Protein 4DBB (pdb70)

Structure (mmCIF, N/CA/C/O backbone):
data_4DBB
#
_entry.id   4DBB
#
_cell.length_a   64.729
_cell.length_b   64.729
_cell.length_c   115.155
_cell.angle_alpha   90.000
_cell.angle_beta   90.000
_cell.angle_gamma   90.000
#
_symmetry.space_group_name_H-M   'P 41 21 2'
#
loop_
_entity.id
_entity.type
_entity.pdbx_description
1 polymer 'Amyloid beta A4 precursor protein-binding family A member 1'
2 non-polymer 'CHLORIDE ION'
3 non-polymer 'ACETIC ACID'
4 non-polymer 'ISOPROPYL ALCOHOL'
5 non-polymer GLYCEROL
6 water water
#
loop_
_atom_site.group_PDB
_atom_site.id
_atom_site.type_symbol
_atom_site.label_atom_id
_atom_site.label_alt_id
_atom_site.label_comp_id
_atom_site.label_asym_id
_atom_site.label_entity_id
_atom_site.label_seq_id
_atom_site.pdbx_PDB_ins_code
_atom_site.Cartn_x
_atom_site.Cartn_y
_atom_site.Cartn_z
_atom_site.occupancy
_atom_site.B_iso_or_equiv
_atom_site.auth_seq_id
_atom_site.auth_comp_id
_atom_site.auth_asym_id
_atom_site.auth_atom_id
_atom_site.pdbx_PDB_model_num
ATOM 1 N N . GLU A 1 3 ? 4.275 -17.451 5.350 1.00 130.54 455 GLU A N 1
ATOM 2 C CA . GLU A 1 3 ? 4.709 -16.108 4.984 1.00 128.97 455 GLU A CA 1
ATOM 3 C C . GLU A 1 3 ? 6.173 -15.872 5.320 1.00 124.13 455 GLU A C 1
ATOM 4 O O . GLU A 1 3 ? 6.814 -16.690 5.976 1.00 126.06 455 GLU A O 1
ATOM 15 N N . ASP A 1 4 ? 6.693 -14.734 4.879 1.00 105.43 456 ASP A N 1
ATOM 16 C CA . ASP A 1 4 ? 8.086 -14.394 5.122 1.00 94.83 456 ASP A CA 1
ATOM 17 C C . ASP A 1 4 ? 8.170 -12.963 5.666 1.00 77.92 456 ASP A C 1
ATOM 18 O O . ASP A 1 4 ? 8.809 -12.090 5.074 1.00 63.78 456 ASP A O 1
ATOM 27 N N . LEU A 1 5 ? 7.508 -12.732 6.797 1.00 58.12 457 LEU A N 1
ATOM 28 C CA . LEU A 1 5 ? 7.389 -11.397 7.358 1.00 58.21 457 LEU A CA 1
ATOM 29 C C . LEU A 1 5 ? 8.748 -10.936 7.939 1.00 48.61 457 LEU A C 1
ATOM 30 O O . LEU A 1 5 ? 9.470 -11.718 8.561 1.00 46.60 457 LEU A O 1
ATOM 46 N N . ILE A 1 6 ? 9.101 -9.677 7.713 1.00 44.20 458 ILE A N 1
ATOM 47 C CA . ILE A 1 6 ? 10.389 -9.166 8.182 1.00 45.79 458 ILE A CA 1
ATOM 48 C C . ILE A 1 6 ? 10.100 -8.214 9.360 1.00 39.76 458 ILE A C 1
ATOM 49 O O . ILE A 1 6 ? 9.310 -7.269 9.241 1.00 39.41 458 ILE A O 1
ATOM 65 N N . ASP A 1 7 ? 10.705 -8.481 10.490 1.00 32.78 459 ASP A N 1
ATOM 66 C CA . ASP A 1 7 ? 10.459 -7.660 11.676 1.00 29.90 459 ASP A CA 1
ATOM 67 C C . ASP A 1 7 ? 11.475 -6.539 11.882 1.00 34.93 459 ASP A C 1
ATOM 68 O O . ASP A 1 7 ? 11.175 -5.551 12.554 1.00 33.18 459 ASP A O 1
ATOM 77 N N . GLY A 1 8 ? 12.673 -6.695 11.332 1.00 25.63 460 GLY A N 1
ATOM 78 C CA . GLY A 1 8 ? 13.699 -5.667 11.495 1.00 29.32 460 GLY A CA 1
ATOM 79 C C . GLY A 1 8 ? 14.645 -5.673 10.304 1.00 25.62 460 GLY A C 1
ATOM 80 O O . GLY A 1 8 ? 14.810 -6.700 9.645 1.00 27.43 460 GLY A O 1
ATOM 84 N N . ILE A 1 9 ? 15.291 -4.528 10.067 1.00 26.19 461 ILE A N 1
ATOM 85 C CA . ILE A 1 9 ? 16.238 -4.451 8.984 1.00 27.09 461 ILE A CA 1
ATOM 86 C C . ILE A 1 9 ? 17.345 -3.516 9.335 1.00 25.58 461 ILE A C 1
ATOM 87 O O . ILE A 1 9 ? 17.129 -2.436 9.936 1.00 31.34 461 ILE A O 1
ATOM 103 N N . ILE A 1 10 ? 18.546 -3.891 8.922 1.00 27.21 462 ILE A N 1
ATOM 104 C CA . ILE A 1 10 ? 19.712 -3.073 9.218 1.00 24.18 462 ILE A CA 1
ATOM 105 C C . ILE A 1 10 ? 20.387 -2.678 7.923 1.00 30.91 462 ILE A C 1
ATOM 106 O O . ILE A 1 10 ? 20.567 -3.508 7.046 1.00 34.63 462 ILE A O 1
ATOM 122 N N . PHE A 1 11 ? 20.757 -1.410 7.831 1.00 27.59 463 PHE A N 1
ATOM 123 C CA . PHE A 1 11 ? 21.413 -0.822 6.656 1.00 26.64 463 PHE A CA 1
ATOM 124 C C . PHE A 1 11 ? 22.738 -0.191 7.069 1.00 35.68 463 PHE A C 1
ATOM 125 O O . PHE A 1 11 ? 22.781 0.493 8.082 1.00 35.44 463 PHE A O 1
ATOM 142 N N . ALA A 1 12 ? 23.803 -0.356 6.283 1.00 34.19 464 ALA A N 1
ATOM 143 C CA . ALA A 1 12 ? 25.007 0.446 6.506 1.00 33.74 464 ALA A CA 1
ATOM 144 C C . ALA A 1 12 ? 24.811 1.860 6.036 1.00 35.87 464 ALA A C 1
ATOM 145 O O . ALA A 1 12 ? 24.139 2.127 4.995 1.00 30.26 464 ALA A O 1
ATOM 152 N N . ALA A 1 13 ? 25.384 2.816 6.785 1.00 23.07 465 ALA A N 1
ATOM 153 C CA . ALA A 1 13 ? 25.320 4.197 6.320 1.00 22.30 465 ALA A CA 1
ATOM 154 C C . ALA A 1 13 ? 26.458 4.983 6.961 1.00 27.97 465 ALA A C 1
ATOM 155 O O . ALA A 1 13 ? 27.084 4.491 7.915 1.00 32.83 465 ALA A O 1
ATOM 162 N N . ASN A 1 14 ? 26.680 6.204 6.472 1.00 23.66 466 ASN A N 1
ATOM 163 C CA . ASN A 1 14 ? 27.623 7.105 7.078 1.00 25.92 466 ASN A CA 1
ATOM 164 C C . ASN A 1 14 ? 26.802 8.155 7.800 1.00 27.52 466 ASN A C 1
ATOM 165 O O . ASN A 1 14 ? 25.934 8.779 7.203 1.00 31.47 466 ASN A O 1
ATOM 176 N N . TYR A 1 15 ? 27.091 8.358 9.073 1.00 23.63 467 TYR A N 1
ATOM 177 C CA . TYR A 1 15 ? 26.372 9.357 9.844 1.00 24.47 467 TYR A CA 1
ATOM 178 C C . TYR A 1 15 ? 27.170 10.679 9.704 1.00 28.95 467 TYR A C 1
ATOM 179 O O . TYR A 1 15 ? 28.364 10.708 10.015 1.00 33.68 467 TYR A O 1
ATOM 197 N N . LEU A 1 16 ? 26.512 11.742 9.227 1.00 24.96 468 LEU A N 1
ATOM 198 C CA . LEU A 1 16 ? 27.198 13.027 8.934 1.00 27.13 468 LEU A CA 1
ATOM 199 C C . LEU A 1 16 ? 27.062 13.991 10.099 1.00 30.89 468 LEU A C 1
ATOM 200 O O . LEU A 1 16 ? 27.780 14.961 10.155 1.00 35.71 468 LEU A O 1
ATOM 216 N N . GLY A 1 17 ? 26.156 13.714 11.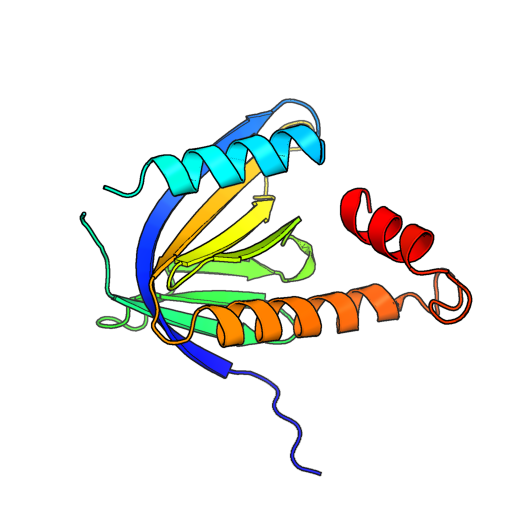030 1.00 34.17 469 GLY A N 1
ATOM 217 C CA . GLY A 1 17 ? 25.966 14.589 12.184 1.00 31.85 469 GLY A CA 1
ATOM 218 C C . GLY A 1 17 ? 24.487 15.017 12.281 1.00 30.06 469 GLY A C 1
ATOM 219 O O . GLY A 1 17 ? 23.632 14.527 11.514 1.00 26.31 469 GLY A O 1
ATOM 223 N N . SER A 1 18 ? 24.184 15.856 13.270 1.00 25.91 470 SER A N 1
ATOM 224 C CA . SER A 1 18 ? 22.793 16.170 13.628 1.00 32.58 470 SER A CA 1
ATOM 225 C C . SER A 1 18 ? 22.670 17.655 14.004 1.00 34.32 470 SER A C 1
ATOM 226 O O . SER A 1 18 ? 23.672 18.268 14.468 1.00 30.02 470 SER A O 1
ATOM 234 N N . THR A 1 19 ? 21.464 18.215 13.871 1.00 25.99 471 THR A N 1
ATOM 235 C CA . THR A 1 19 ? 21.182 19.513 14.487 1.00 29.83 471 THR A CA 1
ATOM 236 C C . THR A 1 19 ? 20.113 19.348 15.547 1.00 30.37 471 THR A C 1
ATOM 237 O O . THR A 1 19 ? 19.276 18.454 15.465 1.00 25.38 471 THR A O 1
ATOM 248 N N . GLN A 1 20 ? 20.122 20.235 16.527 1.00 21.98 472 GLN A N 1
ATOM 249 C CA . GLN A 1 20 ? 19.102 20.159 17.547 1.00 26.42 472 GLN A CA 1
ATOM 250 C C . GLN A 1 20 ? 18.449 21.515 17.750 1.00 33.66 472 GLN A C 1
ATOM 251 O O . GLN A 1 20 ? 19.139 22.549 17.825 1.00 27.38 472 GLN A O 1
ATOM 265 N N . LEU A 1 21 ? 17.125 21.474 17.886 1.00 24.04 473 LEU A N 1
ATOM 266 C CA . LEU A 1 21 ? 16.298 22.688 18.040 1.00 28.31 473 LEU A CA 1
ATOM 267 C C . LEU A 1 21 ? 15.560 22.611 19.394 1.00 30.07 473 LEU A C 1
ATOM 268 O O . LEU A 1 21 ? 14.830 21.632 19.657 1.00 29.42 473 LEU A O 1
ATOM 284 N N . LEU A 1 22 ? 15.751 23.604 20.258 1.00 29.16 474 LEU A N 1
ATOM 285 C CA . LEU A 1 22 ? 15.011 23.664 21.528 1.00 28.70 474 LEU A CA 1
ATOM 286 C C . LEU A 1 22 ? 13.838 24.587 21.298 1.00 34.04 474 LEU A C 1
ATOM 287 O O . LEU A 1 22 ? 14.009 25.610 20.651 1.00 35.71 474 LEU A O 1
ATOM 303 N N . SER A 1 23 ? 12.669 24.305 21.838 1.00 29.73 475 SER A N 1
ATOM 304 C CA . SER A 1 23 ? 11.559 25.290 21.731 1.00 29.77 475 SER A CA 1
ATOM 305 C C . SER A 1 23 ? 10.616 25.169 22.924 1.00 38.04 475 SER A C 1
ATOM 306 O O . SER A 1 23 ? 10.638 24.154 23.615 1.00 34.78 475 SER A O 1
ATOM 314 N N . ASP A 1 24 ? 9.790 26.198 23.161 1.00 37.39 476 ASP A N 1
ATOM 315 C CA . ASP A 1 24 ? 8.844 26.181 24.296 1.00 43.63 476 ASP A CA 1
ATOM 316 C C . ASP A 1 24 ? 7.464 25.697 23.842 1.00 49.46 476 ASP A C 1
ATOM 317 O O . ASP A 1 24 ? 6.545 25.663 24.623 1.00 43.74 476 ASP A O 1
ATOM 326 N N . LYS A 1 25 ? 7.316 25.351 22.568 1.00 40.87 477 LYS A N 1
ATOM 327 C CA . LYS A 1 25 ? 6.115 24.683 22.099 1.00 42.00 477 LYS A CA 1
ATOM 328 C C . LYS A 1 25 ? 6.508 23.669 21.017 1.00 37.96 477 LYS A C 1
ATOM 329 O O . LYS A 1 25 ? 7.524 23.815 20.359 1.00 33.93 477 LYS A O 1
ATOM 348 N N . THR A 1 26 ? 5.728 22.619 20.874 1.00 33.28 478 THR A N 1
ATOM 349 C CA . THR A 1 26 ? 6.075 21.576 19.914 1.00 35.98 478 THR A CA 1
ATOM 350 C C . THR A 1 26 ? 6.231 22.207 18.472 1.00 29.66 478 THR A C 1
ATOM 351 O O . THR A 1 26 ? 5.487 23.084 18.076 1.00 32.92 478 THR A O 1
ATOM 362 N N . PRO A 1 27 ? 7.292 21.852 17.757 1.00 30.84 479 PRO A N 1
ATOM 363 C CA . PRO A 1 27 ? 7.582 22.667 16.560 1.00 32.20 479 PRO A CA 1
ATOM 364 C C . PRO A 1 27 ? 6.541 22.404 15.462 1.00 28.08 479 PRO A C 1
ATOM 365 O O . PRO A 1 27 ? 6.188 21.256 15.244 1.00 31.12 479 PRO A O 1
ATOM 376 N N . SER A 1 28 ? 6.090 23.441 14.783 1.00 26.02 480 SER A N 1
ATOM 377 C CA . SER A 1 28 ? 5.155 23.260 13.685 1.00 30.31 480 SER A CA 1
ATOM 378 C C . SER A 1 28 ? 5.775 22.490 12.529 1.00 31.49 480 SER A C 1
ATOM 379 O O . SER A 1 28 ? 6.984 22.372 12.413 1.00 26.14 480 SER A O 1
ATOM 387 N N . LYS A 1 29 ? 4.948 22.081 11.606 1.00 26.78 481 LYS A N 1
ATOM 388 C CA . LYS A 1 29 ? 5.458 21.551 10.361 1.00 28.58 481 LYS A CA 1
ATOM 389 C C . LYS A 1 29 ? 6.407 22.549 9.672 1.00 28.33 481 LYS A C 1
ATOM 390 O O . LYS A 1 29 ? 7.459 22.152 9.215 1.00 25.75 481 LYS A O 1
ATOM 409 N N . ASN A 1 30 ? 6.061 23.840 9.611 1.00 25.61 482 ASN A N 1
ATOM 410 C CA . ASN A 1 30 ? 6.928 24.767 8.867 1.00 28.22 482 ASN A CA 1
ATOM 411 C C . ASN A 1 30 ? 8.302 24.852 9.532 1.00 30.02 482 ASN A C 1
ATOM 412 O O . ASN A 1 30 ? 9.312 24.900 8.857 1.00 28.72 482 ASN A O 1
ATOM 423 N N . VAL A 1 31 ? 8.329 24.834 10.854 1.00 26.76 483 VAL A N 1
ATOM 424 C CA . VAL A 1 31 ? 9.602 24.884 11.579 1.00 26.12 483 VAL A CA 1
ATOM 425 C C . VAL A 1 31 ? 10.412 23.594 11.353 1.00 26.22 483 VAL A C 1
ATOM 426 O O . VAL A 1 31 ? 11.629 23.631 11.119 1.00 24.94 483 VAL A O 1
ATOM 439 N N . ARG A 1 32 ? 9.752 22.438 11.375 1.00 23.18 484 ARG A N 1
ATOM 440 C CA . ARG A 1 32 ? 10.465 21.187 11.159 1.00 24.21 484 ARG A CA 1
ATOM 441 C C . ARG A 1 32 ? 11.091 21.144 9.751 1.00 22.73 484 ARG A C 1
ATOM 442 O O . ARG A 1 32 ? 12.210 20.650 9.602 1.00 25.39 484 ARG A O 1
ATOM 463 N N . MET A 1 33 ? 10.364 21.626 8.739 1.00 24.36 485 MET A N 1
ATOM 464 C CA . MET A 1 33 ? 10.861 21.597 7.351 1.00 23.07 485 MET A CA 1
ATOM 465 C C . MET A 1 33 ? 12.038 22.573 7.210 1.00 25.80 485 MET A C 1
ATOM 466 O O . MET A 1 33 ? 12.985 22.262 6.509 1.00 25.03 485 MET A O 1
ATOM 480 N N . MET A 1 34 ? 11.987 23.725 7.880 1.00 23.04 486 MET A N 1
ATOM 481 C CA . MET A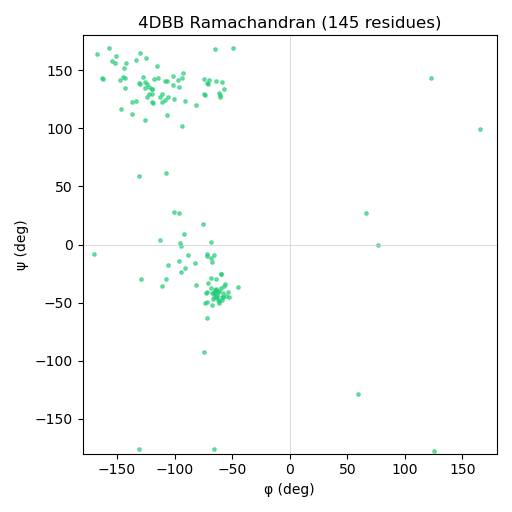 1 34 ? 13.144 24.639 7.956 1.00 25.29 486 MET A CA 1
ATOM 482 C C . MET A 1 34 ? 14.367 23.937 8.588 1.00 22.79 486 MET A C 1
ATOM 483 O O . MET A 1 34 ? 15.496 24.083 8.101 1.00 26.20 486 MET A O 1
ATOM 497 N N . GLN A 1 35 ? 14.144 23.217 9.680 1.00 22.98 487 GLN A N 1
ATOM 498 C CA . GLN A 1 35 ? 15.251 22.517 10.352 1.00 30.00 487 GLN A CA 1
ATOM 499 C C . GLN A 1 35 ? 15.844 21.463 9.411 1.00 26.51 487 GLN A C 1
ATOM 500 O O . GLN A 1 35 ? 17.067 21.360 9.272 1.00 21.09 487 GLN A O 1
ATOM 514 N N . ALA A 1 36 ? 14.991 20.727 8.725 1.00 22.25 488 ALA A N 1
ATOM 515 C CA . ALA A 1 36 ? 15.458 19.686 7.811 1.00 29.21 488 ALA A CA 1
ATOM 516 C C . ALA A 1 36 ? 16.278 20.290 6.653 1.00 27.23 488 ALA A C 1
ATOM 517 O O . ALA A 1 36 ? 17.333 19.774 6.319 1.00 22.80 488 ALA A O 1
ATOM 524 N N . GLN A 1 37 ? 15.806 21.377 6.048 1.00 23.42 489 GLN A N 1
ATOM 525 C CA . GLN A 1 37 ? 16.549 21.996 4.926 1.00 24.40 489 GLN A CA 1
ATOM 526 C C . GLN A 1 37 ? 17.869 22.558 5.406 1.00 27.81 489 GLN A C 1
ATOM 527 O O . GLN A 1 37 ? 18.875 22.447 4.730 1.00 26.05 489 GLN A O 1
ATOM 541 N N . GLU A 1 38 ? 17.862 23.195 6.562 1.00 23.17 490 GLU A N 1
ATOM 542 C CA . GLU A 1 38 ? 19.108 23.790 7.063 1.00 30.64 490 GLU A CA 1
ATOM 543 C C . GLU A 1 38 ? 20.162 22.670 7.337 1.00 24.64 490 GLU A C 1
ATOM 544 O O . GLU A 1 38 ? 21.378 22.824 7.070 1.00 26.03 490 GLU A O 1
ATOM 556 N N . ALA A 1 39 ? 19.692 21.546 7.862 1.00 24.88 491 ALA A N 1
ATOM 557 C CA . ALA A 1 39 ? 20.594 20.419 8.165 1.00 26.89 491 ALA A CA 1
ATOM 558 C C . ALA A 1 39 ? 21.232 19.936 6.866 1.00 25.16 491 ALA A C 1
ATOM 559 O O . ALA A 1 39 ? 22.466 19.788 6.793 1.00 23.93 491 ALA A O 1
ATOM 566 N N . VAL A 1 40 ? 20.413 19.734 5.827 1.00 23.35 492 VAL A N 1
ATOM 567 C CA . VAL A 1 40 ? 20.947 19.339 4.505 1.00 24.36 492 VAL A CA 1
ATOM 568 C C . VAL A 1 40 ? 21.888 20.388 3.899 1.00 24.81 492 VAL A C 1
ATOM 569 O O . VAL A 1 40 ? 22.922 20.045 3.329 1.00 27.03 492 VAL A O 1
ATOM 582 N N . SER A 1 41 ? 21.557 21.676 4.051 1.00 22.54 493 SER A N 1
ATOM 583 C CA . SER A 1 41 ? 22.374 22.691 3.440 1.00 28.01 493 SER A CA 1
ATOM 584 C C . SER A 1 41 ? 23.760 22.747 4.107 1.00 35.20 493 SER A C 1
ATOM 585 O O . SER A 1 41 ? 24.689 23.337 3.562 1.00 32.18 493 SER A O 1
ATOM 593 N N . ARG A 1 42 ? 23.913 22.138 5.282 1.00 32.66 494 ARG A N 1
ATOM 594 C CA . ARG A 1 42 ? 25.225 22.184 5.948 1.00 42.43 494 ARG A CA 1
ATOM 595 C C . ARG A 1 42 ? 26.161 21.158 5.436 1.00 41.81 494 ARG A C 1
ATOM 596 O O . ARG A 1 42 ? 27.315 21.213 5.744 1.00 41.27 494 ARG A O 1
ATOM 617 N N . ILE A 1 43 ? 25.661 20.152 4.729 1.00 32.34 495 ILE A N 1
ATOM 618 C CA . ILE A 1 43 ? 26.539 19.104 4.214 1.00 33.33 495 ILE A CA 1
ATOM 619 C C . ILE A 1 43 ? 27.560 19.746 3.276 1.00 43.62 495 ILE A C 1
ATOM 620 O O . ILE A 1 43 ? 27.188 20.455 2.346 1.00 43.48 495 ILE A O 1
ATOM 636 N N . LYS A 1 44 ? 28.837 19.479 3.486 1.00 55.16 496 LYS A N 1
ATOM 637 C CA . LYS A 1 44 ? 29.858 20.208 2.718 1.00 64.53 496 LYS A CA 1
ATOM 638 C C . LYS A 1 44 ? 29.992 19.772 1.255 1.00 64.15 496 LYS A C 1
ATOM 639 O O . LYS A 1 44 ? 30.129 18.583 0.953 1.00 58.11 496 LYS A O 1
ATOM 658 N N . GLN A 1 50 ? 34.016 16.610 4.822 1.00 80.64 514 GLN A N 1
ATOM 659 C CA . GLN A 1 50 ? 32.774 16.225 5.508 1.00 75.49 514 GLN A CA 1
ATOM 660 C C . GLN A 1 50 ? 33.028 15.028 6.437 1.00 77.47 514 GLN A C 1
ATOM 661 O O . GLN A 1 50 ? 33.094 13.873 5.991 1.00 82.49 514 GLN A O 1
ATOM 674 N N . PRO A 1 51 ? 33.195 15.304 7.738 1.00 73.16 515 PRO A N 1
ATOM 675 C CA . PRO A 1 51 ? 33.424 14.240 8.721 1.00 77.30 515 PRO A CA 1
ATOM 676 C C . PRO A 1 51 ? 32.232 13.272 8.819 1.00 50.00 515 PRO A C 1
ATOM 677 O O . PRO A 1 51 ? 31.076 13.647 8.527 1.00 48.10 515 PRO A O 1
ATOM 688 N N A MET A 1 52 ? 32.512 12.024 9.184 0.50 45.67 516 MET A N 1
ATOM 689 N N B MET A 1 52 ? 32.513 12.022 9.178 0.50 45.80 516 MET A N 1
ATOM 690 C CA A MET A 1 52 ? 31.445 11.027 9.276 0.50 42.72 516 MET A CA 1
ATOM 691 C CA B MET A 1 52 ? 31.448 11.022 9.275 0.50 42.68 516 MET A CA 1
ATOM 692 C C A MET A 1 52 ? 31.876 9.840 10.133 0.50 40.54 516 MET A C 1
ATOM 693 C C B MET A 1 52 ? 31.876 9.852 10.154 0.50 40.60 516 MET A C 1
ATOM 694 O O A MET A 1 52 ? 33.061 9.641 10.381 0.50 40.55 516 MET A O 1
ATOM 695 O O B MET A 1 52 ? 33.058 9.678 10.438 0.50 40.07 516 MET A O 1
ATOM 722 N N . THR A 1 53 ? 30.887 9.109 10.638 1.00 33.55 517 THR A N 1
ATOM 723 C CA . THR A 1 53 ? 31.129 7.885 11.391 1.00 35.63 517 THR A CA 1
ATOM 724 C C . THR A 1 53 ? 30.336 6.776 10.659 1.00 31.08 517 THR A C 1
ATOM 725 O O . THR A 1 53 ? 29.156 6.934 10.381 1.00 28.13 517 THR A O 1
ATOM 736 N N . GLU A 1 54 ? 30.954 5.640 10.398 1.00 31.14 518 GLU A N 1
ATOM 737 C CA . GLU A 1 54 ? 30.223 4.537 9.777 1.00 34.70 518 GLU A CA 1
ATOM 738 C C . GLU A 1 54 ? 29.303 3.912 10.841 1.00 32.89 518 GLU A C 1
ATOM 739 O O . GLU A 1 54 ? 29.728 3.591 11.991 1.00 33.60 518 GLU A O 1
ATOM 751 N N . VAL A 1 55 ? 28.045 3.764 10.457 1.00 30.19 519 VAL A N 1
ATOM 752 C CA . VAL A 1 55 ? 27.057 3.235 11.379 1.00 27.92 519 VAL A CA 1
ATOM 753 C C . VAL A 1 55 ? 26.279 2.114 10.737 1.00 35.60 519 VAL A C 1
ATOM 754 O O . VAL A 1 55 ? 26.279 1.942 9.520 1.00 29.87 519 VAL A O 1
ATOM 767 N N . ASP A 1 56 ? 25.597 1.367 11.584 1.00 31.62 520 ASP A N 1
ATOM 768 C CA . ASP A 1 56 ? 24.538 0.468 11.145 1.00 32.34 520 ASP A CA 1
ATOM 769 C C . ASP A 1 56 ? 23.192 1.049 11.652 1.00 36.44 520 ASP A C 1
ATOM 770 O O . ASP A 1 56 ? 23.049 1.410 12.831 1.00 31.89 520 ASP A O 1
ATOM 779 N N . LEU A 1 57 ? 22.220 1.163 10.746 1.00 26.88 521 LEU A N 1
ATOM 780 C CA . LEU A 1 57 ? 20.923 1.755 11.072 1.00 23.83 521 LEU A CA 1
ATOM 781 C C . LEU A 1 57 ? 19.864 0.646 11.157 1.00 27.48 521 LEU A C 1
ATOM 782 O O . LEU A 1 57 ? 19.575 -0.019 10.132 1.00 26.86 521 LEU A O 1
ATOM 798 N N . PHE A 1 58 ? 19.371 0.403 12.373 1.00 26.94 522 PHE A N 1
ATOM 799 C CA . PHE A 1 58 ? 18.426 -0.705 12.653 1.00 25.55 522 PHE A CA 1
ATOM 800 C C . PHE A 1 58 ? 17.017 -0.140 12.731 1.00 39.49 522 PHE A C 1
ATOM 801 O O . PHE A 1 58 ? 16.756 0.816 13.454 1.00 36.34 522 PHE A O 1
ATOM 818 N N . ILE A 1 59 ? 16.116 -0.691 11.946 1.00 29.67 523 ILE A N 1
ATOM 819 C CA . ILE A 1 59 ? 14.748 -0.211 11.940 1.00 32.91 523 ILE A CA 1
ATOM 820 C C . ILE A 1 59 ? 13.838 -1.372 12.239 1.00 33.83 523 ILE A C 1
ATOM 821 O O . ILE A 1 59 ? 13.918 -2.404 11.538 1.00 33.41 523 ILE A O 1
ATOM 837 N N . SER A 1 60 ? 12.960 -1.209 13.238 1.00 32.66 524 SER A N 1
ATOM 838 C CA . SER A 1 60 ? 11.854 -2.159 13.475 1.00 34.49 524 SER A CA 1
ATOM 839 C C . SER A 1 60 ? 10.520 -1.410 13.634 1.00 45.13 524 SER A C 1
ATOM 840 O O . SER A 1 60 ? 10.468 -0.171 13.587 1.00 38.23 524 SER A O 1
ATOM 848 N N . THR A 1 61 ? 9.457 -2.157 13.934 1.00 40.53 525 THR A N 1
ATOM 849 C CA . THR A 1 61 ? 8.165 -1.536 14.225 1.00 45.56 525 THR A CA 1
ATOM 850 C C . THR A 1 61 ? 8.140 -0.745 15.541 1.00 45.55 525 THR A C 1
ATOM 851 O O . THR A 1 61 ? 7.213 0.017 15.792 1.00 55.27 525 THR A O 1
ATOM 862 N N . GLN A 1 62 ? 9.160 -0.900 16.368 1.00 37.49 526 GLN A N 1
ATOM 863 C CA . GLN A 1 62 ? 9.152 -0.327 17.697 1.00 38.59 526 GLN A CA 1
ATOM 864 C C . GLN A 1 62 ? 10.109 0.845 17.773 1.00 33.24 526 GLN A C 1
ATOM 865 O O . GLN A 1 62 ? 9.949 1.730 18.597 1.00 39.48 526 GLN A O 1
ATOM 879 N N . ARG A 1 63 ? 11.164 0.797 16.979 1.00 37.70 527 ARG A N 1
ATOM 880 C CA . ARG A 1 63 ? 12.207 1.758 17.191 1.00 28.89 527 ARG A CA 1
ATOM 881 C C . ARG A 1 63 ? 13.211 1.831 16.066 1.00 30.02 527 ARG A C 1
ATOM 882 O O . ARG A 1 63 ? 13.328 0.922 15.261 1.00 35.13 527 ARG A O 1
ATOM 903 N N . ILE A 1 64 ? 13.974 2.923 16.079 1.00 29.68 528 ILE A N 1
ATOM 904 C CA . ILE A 1 64 ? 15.093 3.065 15.175 1.00 34.83 528 ILE A CA 1
ATOM 905 C C . ILE A 1 64 ? 16.341 3.223 16.016 1.00 32.32 528 ILE A C 1
ATOM 906 O O . ILE A 1 64 ? 16.373 4.035 16.931 1.00 34.23 528 ILE A O 1
ATOM 922 N N . LYS A 1 65 ? 17.369 2.438 15.742 1.00 33.53 529 LYS A N 1
ATOM 923 C CA . LYS A 1 65 ? 18.582 2.511 16.592 1.00 33.52 529 LYS A CA 1
ATOM 924 C C . LYS A 1 65 ? 19.720 2.747 15.670 1.00 33.08 529 LYS A C 1
ATOM 925 O O . LYS A 1 65 ? 19.751 2.175 14.607 1.00 33.09 529 LYS A O 1
ATOM 944 N N . VAL A 1 66 ? 20.649 3.592 16.070 1.00 33.47 530 VAL A N 1
ATOM 945 C CA . VAL A 1 66 ? 21.844 3.762 15.295 1.00 33.59 530 VAL A CA 1
ATOM 946 C C . VAL A 1 66 ? 22.993 3.189 16.086 1.00 33.39 530 VAL A C 1
ATOM 947 O O . VAL A 1 66 ? 23.237 3.615 17.211 1.00 38.11 530 VAL A O 1
ATOM 960 N N . LEU A 1 67 ? 23.684 2.228 15.488 1.00 33.21 531 LEU A N 1
ATOM 961 C CA . LEU A 1 67 ? 24.819 1.568 16.133 1.00 32.17 531 LEU A CA 1
ATOM 962 C C . LEU A 1 67 ? 26.107 2.039 15.490 1.00 39.22 531 LEU A C 1
ATOM 963 O O . LEU A 1 67 ? 26.168 2.204 14.285 1.00 32.50 531 LEU A O 1
ATOM 979 N N . ASN A 1 68 ? 27.144 2.244 16.282 1.00 42.76 532 ASN A N 1
ATOM 980 C CA . ASN A 1 68 ? 28.463 2.436 15.711 1.00 37.49 532 ASN A CA 1
ATOM 981 C C . ASN A 1 68 ? 28.841 1.154 14.943 1.00 36.78 532 ASN A C 1
ATOM 982 O O . ASN A 1 68 ? 28.665 0.061 15.467 1.00 37.98 532 ASN A O 1
ATOM 993 N N . ALA A 1 69 ? 29.303 1.263 13.694 1.00 35.87 533 ALA A N 1
ATOM 994 C CA . ALA A 1 69 ? 29.561 0.079 12.861 1.00 39.62 533 ALA A CA 1
ATOM 995 C C . ALA A 1 69 ? 30.696 -0.756 13.416 1.00 46.80 533 ALA A C 1
ATOM 996 O O . ALA A 1 69 ? 30.669 -1.987 13.431 1.00 43.36 533 ALA A O 1
ATOM 1003 N N . ASP A 1 70 ? 31.724 -0.055 13.855 1.00 39.25 534 ASP A N 1
ATOM 1004 C CA . ASP A 1 70 ? 32.918 -0.698 14.379 1.00 43.29 534 ASP A CA 1
ATOM 1005 C C . ASP A 1 70 ? 32.649 -1.341 15.766 1.00 46.22 534 ASP A C 1
ATOM 1006 O O . ASP A 1 70 ? 32.958 -2.520 15.995 1.00 49.32 534 ASP A O 1
ATOM 1015 N N . THR A 1 71 ? 32.047 -0.605 16.703 1.00 47.29 535 THR A N 1
ATOM 1016 C CA . THR A 1 71 ? 31.892 -1.172 18.053 1.00 51.73 535 THR A CA 1
ATOM 1017 C C . THR A 1 71 ? 30.584 -1.928 18.280 1.00 50.79 535 THR A C 1
ATOM 1018 O O . THR A 1 71 ? 30.499 -2.715 19.225 1.00 49.51 535 THR A O 1
ATOM 1029 N N . GLN A 1 72 ? 29.575 -1.647 17.439 1.00 44.80 536 GLN A N 1
ATOM 1030 C CA . GLN A 1 72 ? 28.241 -2.246 17.548 1.00 47.87 536 GLN A CA 1
ATOM 1031 C C . GLN A 1 72 ? 27.499 -1.809 18.831 1.00 51.24 536 GLN A C 1
ATOM 1032 O O . GLN A 1 72 ? 26.648 -2.540 19.368 1.00 53.49 536 GLN A O 1
ATOM 1046 N N . GLU A 1 73 ? 27.849 -0.624 19.311 1.00 46.49 537 GLU A N 1
ATOM 1047 C CA . GLU A 1 73 ? 27.240 -0.010 20.494 1.00 51.91 537 GLU A CA 1
ATOM 1048 C C . GLU A 1 73 ? 26.238 1.052 20.043 1.00 42.81 537 GLU A C 1
ATOM 1049 O O . GLU A 1 73 ? 26.478 1.740 19.041 1.00 42.93 537 GLU A O 1
ATOM 1061 N N . PRO A 1 74 ? 25.125 1.208 20.776 1.00 49.42 538 PRO A N 1
ATOM 1062 C CA . PRO A 1 74 ? 24.103 2.160 20.319 1.00 48.77 538 PRO A CA 1
ATOM 1063 C C . PRO A 1 74 ? 24.594 3.588 20.465 1.00 44.52 538 PRO A C 1
ATOM 1064 O O . PRO A 1 74 ? 25.288 3.877 21.430 1.00 55.98 538 PRO A O 1
ATOM 1075 N N . MET A 1 75 ? 24.266 4.435 19.501 1.00 39.65 539 MET A N 1
ATOM 1076 C CA . MET A 1 75 ? 24.570 5.864 19.550 1.00 36.35 539 MET A CA 1
ATOM 1077 C C . MET A 1 75 ? 23.259 6.634 19.720 1.00 50.19 539 MET A C 1
ATOM 1078 O O . MET A 1 75 ? 23.226 7.677 20.336 1.00 47.73 539 MET A O 1
ATOM 1092 N N . MET A 1 76 ? 22.188 6.138 19.105 1.00 38.03 540 MET A N 1
ATOM 1093 C CA . MET A 1 76 ? 20.877 6.749 19.238 1.00 39.46 540 MET A CA 1
ATOM 1094 C C . MET A 1 76 ? 19.869 5.646 19.270 1.00 38.68 540 MET A C 1
ATOM 1095 O O . MET A 1 76 ? 20.033 4.633 18.595 1.00 34.98 540 MET A O 1
ATOM 1109 N N . ASP A 1 77 ? 18.837 5.820 20.077 1.00 35.59 541 ASP A N 1
ATOM 1110 C CA . ASP A 1 77 ? 17.753 4.839 20.155 1.00 38.87 541 ASP A CA 1
ATOM 1111 C C . ASP A 1 77 ? 16.486 5.696 20.175 1.00 48.16 541 ASP A C 1
ATOM 1112 O O . ASP A 1 77 ? 16.268 6.420 21.130 1.00 47.30 541 ASP A O 1
ATOM 1121 N N . HIS A 1 78 ? 15.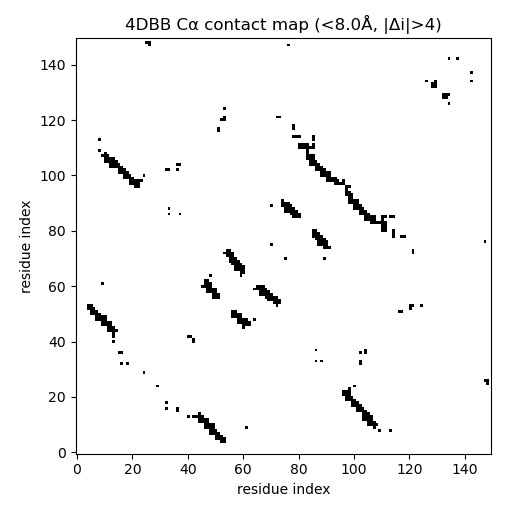668 5.638 19.126 1.00 36.07 542 HIS A N 1
ATOM 1122 C CA . HIS A 1 78 ? 14.424 6.402 19.094 1.00 37.67 542 HIS A CA 1
ATOM 1123 C C . HIS A 1 78 ? 13.225 5.469 18.988 1.00 29.77 542 HIS A C 1
ATOM 1124 O O . HIS A 1 78 ? 13.093 4.795 17.958 1.00 35.25 542 HIS A O 1
ATOM 1139 N N . PRO A 1 79 ? 12.281 5.536 19.968 1.00 34.62 543 PRO A N 1
ATOM 1140 C CA . PRO A 1 79 ? 11.002 4.871 19.739 1.00 37.70 543 PRO A CA 1
ATOM 1141 C C . PRO A 1 79 ? 10.333 5.424 18.492 1.00 37.86 543 PRO A C 1
ATOM 1142 O O . PRO A 1 79 ? 10.393 6.641 18.165 1.00 32.50 543 PRO A O 1
ATOM 1153 N N . LEU A 1 80 ? 9.733 4.516 17.738 1.00 33.13 544 LEU A N 1
ATOM 1154 C CA . LEU A 1 80 ? 9.137 4.907 16.482 1.00 34.52 544 LEU A CA 1
ATOM 1155 C C . LEU A 1 80 ? 8.094 6.032 16.663 1.00 33.83 544 LEU A C 1
ATOM 1156 O O . LEU A 1 80 ? 7.944 6.887 15.779 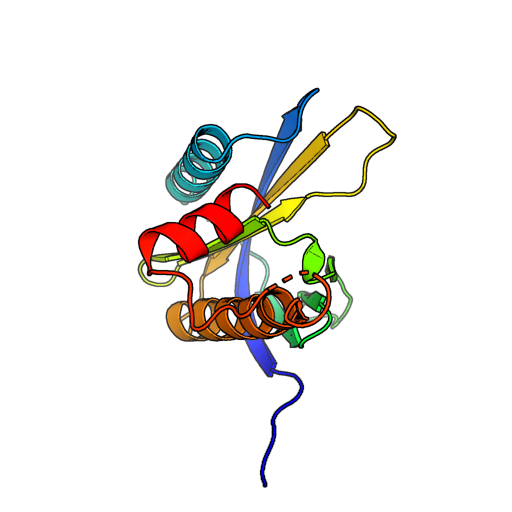1.00 33.58 544 LEU A O 1
ATOM 1172 N N . ARG A 1 81 ? 7.366 6.041 17.786 1.00 32.00 545 ARG A N 1
ATOM 1173 C CA . ARG A 1 81 ? 6.303 7.030 17.949 1.00 42.45 545 ARG A CA 1
ATOM 1174 C C . ARG A 1 81 ? 6.867 8.438 18.168 1.00 36.41 545 ARG A C 1
ATOM 1175 O O . ARG A 1 81 ? 6.130 9.397 18.161 1.00 39.02 545 ARG A O 1
ATOM 1196 N N . THR A 1 82 ? 8.165 8.584 18.380 1.00 31.75 546 THR A N 1
ATOM 1197 C CA . THR A 1 82 ? 8.724 9.931 18.502 1.00 31.86 546 THR A CA 1
ATOM 1198 C C . THR A 1 82 ? 9.297 10.490 17.163 1.00 28.26 546 THR A C 1
ATOM 1199 O O . THR A 1 82 ? 9.812 11.606 17.160 1.00 29.53 546 THR A O 1
ATOM 1210 N N . ILE A 1 83 ? 9.263 9.726 16.073 1.00 25.05 547 ILE A N 1
ATOM 1211 C CA . ILE A 1 83 ? 9.810 10.208 14.767 1.00 23.36 547 ILE A CA 1
ATOM 1212 C C . ILE A 1 83 ? 8.814 11.222 14.239 1.00 29.93 547 ILE A C 1
ATOM 1213 O O . ILE A 1 83 ? 7.599 10.943 14.234 1.00 32.82 547 ILE A O 1
ATOM 1229 N N . SER A 1 84 ? 9.289 12.402 13.871 1.00 26.62 548 SER A N 1
ATOM 1230 C CA . SER A 1 84 ? 8.400 13.434 13.326 1.00 29.11 548 SER A CA 1
ATOM 1231 C C . SER A 1 84 ? 8.583 13.587 11.811 1.00 34.39 548 SER A C 1
ATOM 1232 O O . SER A 1 84 ? 7.761 14.202 11.155 1.00 29.77 548 SER A O 1
ATOM 1240 N N . TYR A 1 85 ? 9.683 13.090 11.254 1.00 24.50 549 TYR A N 1
ATOM 1241 C CA . TYR A 1 85 ? 9.925 13.314 9.795 1.00 28.81 549 TYR A CA 1
ATOM 1242 C C . TYR A 1 85 ? 10.951 12.330 9.263 1.00 27.76 549 TYR A C 1
ATOM 1243 O O . TYR A 1 85 ? 11.931 12.035 9.971 1.00 23.07 549 TYR A O 1
ATOM 1261 N N . ILE A 1 86 ? 10.758 11.860 8.035 1.00 24.58 550 ILE A N 1
ATOM 1262 C CA . ILE A 1 86 ? 11.796 11.023 7.378 1.00 21.71 550 ILE A CA 1
ATOM 1263 C C . ILE A 1 86 ? 11.797 11.398 5.907 1.00 23.37 550 ILE A C 1
ATOM 1264 O O . ILE A 1 86 ? 10.716 11.591 5.318 1.00 22.60 550 ILE A O 1
ATOM 1280 N N . ALA A 1 87 ? 12.988 11.598 5.330 1.00 18.66 551 ALA A N 1
ATOM 1281 C CA . ALA A 1 87 ? 13.072 11.866 3.877 1.00 24.69 551 ALA A CA 1
ATOM 1282 C C . ALA A 1 87 ? 14.411 11.453 3.324 1.00 22.59 551 ALA A C 1
ATOM 1283 O O . ALA A 1 87 ? 15.390 11.378 4.058 1.00 24.04 551 ALA A O 1
ATOM 1290 N N . ASP A 1 88 ? 14.441 11.217 2.018 1.00 20.94 552 ASP A N 1
ATOM 1291 C CA . ASP A 1 88 ? 15.689 10.911 1.320 1.00 21.27 552 ASP A CA 1
ATOM 1292 C C . ASP A 1 88 ? 15.776 11.866 0.146 1.00 25.72 552 ASP A C 1
ATOM 1293 O O . ASP A 1 88 ? 14.750 12.185 -0.494 1.00 26.40 552 ASP A O 1
ATOM 1302 N N . ILE A 1 89 ? 16.998 12.305 -0.159 1.00 22.44 553 ILE A N 1
ATOM 1303 C CA . ILE A 1 89 ? 17.216 13.140 -1.354 1.00 21.89 553 ILE A CA 1
ATOM 1304 C C . ILE A 1 89 ? 18.621 12.753 -1.858 1.00 17.42 553 ILE A C 1
ATOM 1305 O O . ILE A 1 89 ? 19.606 12.832 -1.086 1.00 20.23 553 ILE A O 1
ATOM 1321 N N . GLY A 1 90 ? 18.681 12.186 -3.067 1.00 22.43 554 GLY A N 1
ATOM 1322 C CA . GLY A 1 90 ? 19.922 11.600 -3.538 1.00 25.17 554 GLY A CA 1
ATOM 1323 C C . GLY A 1 90 ? 20.367 10.483 -2.575 1.00 25.24 554 GLY A C 1
ATOM 1324 O O . GLY A 1 90 ? 19.581 9.579 -2.263 1.00 25.80 554 GLY A O 1
ATOM 1328 N N . ASN A 1 91 ? 21.619 10.527 -2.120 1.00 19.70 555 ASN A N 1
ATOM 1329 C CA . ASN A 1 91 ? 22.140 9.517 -1.203 1.00 19.61 555 ASN A CA 1
ATOM 1330 C C . ASN A 1 91 ? 21.962 9.927 0.269 1.00 22.08 555 ASN A C 1
ATOM 1331 O O . ASN A 1 91 ? 22.518 9.314 1.167 1.00 24.34 555 ASN A O 1
ATOM 1342 N N . ILE A 1 92 ? 21.222 10.991 0.500 1.00 19.87 556 ILE A N 1
ATOM 1343 C CA . ILE A 1 92 ? 21.112 11.571 1.825 1.00 20.87 556 ILE A CA 1
ATOM 1344 C C . ILE A 1 92 ? 19.785 11.138 2.455 1.00 19.98 556 ILE A C 1
ATOM 1345 O O . ILE A 1 92 ? 18.735 11.137 1.798 1.00 19.98 556 ILE A O 1
ATOM 1361 N N . VAL A 1 93 ? 19.849 10.778 3.735 1.00 20.03 557 VAL A N 1
ATOM 1362 C CA . VAL A 1 93 ? 18.645 10.462 4.510 1.00 19.97 557 VAL A CA 1
ATOM 1363 C C . VAL A 1 93 ? 18.557 11.418 5.667 1.00 25.12 557 VAL A C 1
ATOM 1364 O O . VAL A 1 93 ? 19.540 11.627 6.398 1.00 23.46 557 VAL A O 1
ATOM 1377 N N . VAL A 1 94 ? 17.371 11.984 5.887 1.00 19.06 558 VAL A N 1
ATOM 1378 C CA . VAL A 1 94 ? 17.200 12.864 7.026 1.00 20.72 558 VAL A CA 1
ATOM 1379 C C . VAL A 1 94 ? 16.132 12.268 7.906 1.00 23.69 558 VAL A C 1
ATOM 1380 O O . VAL A 1 94 ? 15.082 11.860 7.394 1.00 24.42 558 VAL A O 1
ATOM 1393 N N . LEU A 1 95 ? 16.395 12.222 9.197 1.00 21.62 559 LEU A N 1
ATOM 1394 C CA . LEU A 1 95 ? 15.475 11.577 10.168 1.00 26.82 559 LEU A CA 1
ATOM 1395 C C . LEU A 1 95 ? 15.310 12.538 11.356 1.00 26.65 559 LEU A C 1
ATOM 1396 O O . LEU A 1 95 ? 16.285 12.924 11.992 1.00 24.28 559 LEU A O 1
ATOM 1412 N N . MET A 1 96 ? 14.091 12.908 11.672 1.00 19.94 560 MET A N 1
ATOM 1413 C CA . MET A 1 96 ? 13.919 13.830 12.773 1.00 19.33 560 MET A CA 1
ATOM 1414 C C . MET A 1 96 ? 13.112 13.166 13.859 1.00 26.22 560 MET A C 1
ATOM 1415 O O . MET A 1 96 ? 12.158 12.430 13.570 1.00 25.93 560 MET A O 1
ATOM 1429 N N . ALA A 1 97 ? 13.479 13.457 15.102 1.00 22.58 561 ALA A N 1
ATOM 1430 C CA . ALA A 1 97 ? 12.822 12.880 16.271 1.00 28.14 561 ALA A CA 1
ATOM 1431 C C . ALA A 1 97 ? 12.727 13.851 17.451 1.00 24.25 561 ALA A C 1
ATOM 1432 O O . ALA A 1 97 ? 13.619 14.629 17.705 1.00 29.09 561 ALA A O 1
ATOM 1439 N N . ARG A 1 98 ? 11.620 13.749 18.171 1.00 24.26 562 ARG A N 1
ATOM 1440 C CA . ARG A 1 98 ? 11.331 14.552 19.360 1.00 25.60 562 ARG A 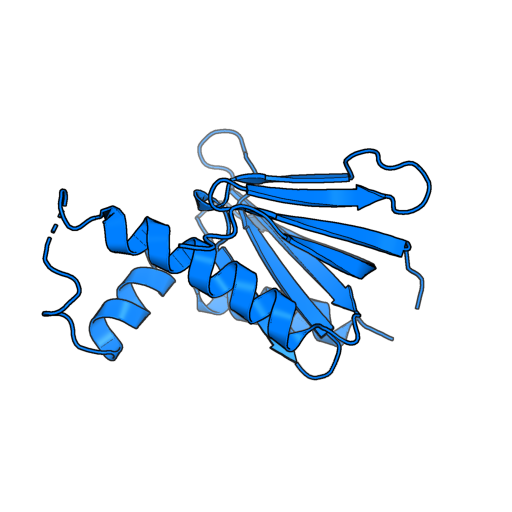CA 1
ATOM 1441 C C . ARG A 1 98 ? 12.067 13.894 20.513 1.00 34.28 562 ARG A C 1
ATOM 1442 O O . ARG A 1 98 ? 11.834 12.714 20.795 1.00 36.44 562 ARG A O 1
ATOM 1463 N N . ARG A 1 99 ? 12.968 14.611 21.156 1.00 37.98 563 ARG A N 1
ATOM 1464 C CA . ARG A 1 99 ? 13.677 14.044 22.309 1.00 45.26 563 ARG A CA 1
ATOM 1465 C C . ARG A 1 99 ? 12.995 14.369 23.588 1.00 43.09 563 ARG A C 1
ATOM 1466 O O . ARG A 1 99 ? 12.429 15.473 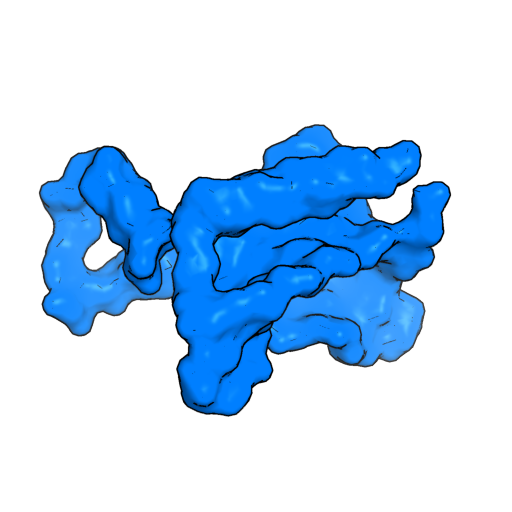23.783 1.00 45.42 563 ARG A O 1
ATOM 1487 N N . ARG A 1 100 ? 13.113 13.423 24.511 1.00 60.78 564 ARG A N 1
ATOM 1488 C CA . ARG A 1 100 ? 12.466 13.536 25.796 1.00 61.92 564 ARG A CA 1
ATOM 1489 C C . ARG A 1 100 ? 12.987 14.787 26.522 1.00 63.80 564 ARG A C 1
ATOM 1490 O O . ARG A 1 100 ? 14.198 15.008 26.662 1.00 58.90 564 ARG A O 1
ATOM 1511 N N . MET A 1 101 ? 12.065 15.633 26.950 1.00 62.98 565 MET A N 1
ATOM 1512 C CA . MET A 1 101 ? 12.438 16.820 27.700 1.00 63.95 565 MET A CA 1
ATOM 1513 C C . MET A 1 101 ? 11.525 16.915 28.903 1.00 77.67 565 MET A C 1
ATOM 1514 O O . MET A 1 101 ? 10.439 16.322 28.887 1.00 72.29 565 MET A O 1
ATOM 1528 N N . PRO A 1 102 ? 11.955 17.655 29.947 1.00 72.57 566 PRO A N 1
ATOM 1529 C CA . PRO A 1 102 ? 11.019 17.924 31.046 1.00 83.99 566 PRO A CA 1
ATOM 1530 C C . PRO A 1 102 ? 9.706 18.423 30.436 1.00 90.30 566 PRO A C 1
ATOM 1531 O O . PRO A 1 102 ? 9.670 18.702 29.236 1.00 76.77 566 PRO A O 1
ATOM 1542 N N . ARG A 1 103 ? 8.642 18.521 31.222 1.00 91.12 567 ARG A N 1
ATOM 1543 C CA . ARG A 1 103 ? 7.386 19.032 30.695 1.00 94.50 567 ARG A CA 1
ATOM 1544 C C . ARG A 1 103 ? 7.549 20.499 30.268 1.00 87.54 567 ARG A C 1
ATOM 1545 O O . ARG A 1 103 ? 8.241 21.283 30.928 1.00 76.32 567 ARG A O 1
ATOM 1566 N N . SER A 1 104 ? 6.926 20.854 29.146 1.00 93.79 568 SER A N 1
ATOM 1567 C CA . SER A 1 104 ? 6.931 22.238 28.663 1.00 94.84 568 SER A CA 1
ATOM 1568 C C . SER A 1 104 ? 8.245 22.689 27.995 1.00 79.73 568 SER A C 1
ATOM 1569 O O . SER A 1 104 ? 8.346 23.846 27.572 1.00 79.88 568 SER A O 1
ATOM 1577 N N . GLN A 1 105 ? 9.242 21.805 27.925 1.00 65.12 586 GLN A N 1
ATOM 1578 C CA . GLN A 1 105 ? 10.411 22.042 27.069 1.00 61.96 586 GLN A CA 1
ATOM 1579 C C . GLN A 1 105 ? 10.443 20.989 25.943 1.00 61.44 586 GLN A C 1
ATOM 1580 O O . GLN A 1 105 ? 10.111 19.826 26.158 1.00 56.88 586 GLN A O 1
ATOM 1594 N N . TYR A 1 106 ? 10.855 21.393 24.748 1.00 45.16 587 TYR A N 1
ATOM 1595 C CA . TYR A 1 106 ? 10.795 20.527 23.571 1.00 46.22 587 TYR A CA 1
ATOM 1596 C C . TYR A 1 106 ? 12.150 20.584 22.902 1.00 47.77 587 TYR A C 1
ATOM 1597 O O . TYR A 1 106 ? 12.765 21.630 22.860 1.00 41.76 587 TYR A O 1
ATOM 1615 N N . LYS A 1 107 ? 12.632 19.450 22.440 1.00 35.58 588 LYS A N 1
ATOM 1616 C CA . LYS A 1 107 ? 13.903 19.376 21.731 1.00 33.30 588 LYS A CA 1
ATOM 1617 C C . LYS A 1 107 ? 13.742 18.453 20.524 1.00 37.49 588 LYS A C 1
ATOM 1618 O O . LYS A 1 107 ? 13.415 17.280 20.676 1.00 37.80 588 LYS A O 1
ATOM 1637 N N . MET A 1 108 ? 14.022 18.964 19.337 1.00 29.70 589 MET A N 1
ATOM 1638 C CA . MET A 1 108 ? 13.839 18.196 18.116 1.00 28.18 589 MET A CA 1
ATOM 1639 C C . MET A 1 108 ? 15.221 17.930 17.542 1.00 28.16 589 MET A C 1
ATOM 1640 O O . MET A 1 108 ? 15.989 18.849 17.333 1.00 28.29 589 MET A O 1
ATOM 1654 N N . ILE A 1 109 ? 15.538 16.671 17.259 1.00 23.56 590 ILE A N 1
ATOM 1655 C CA . ILE A 1 109 ? 16.858 16.362 16.683 1.00 24.55 590 ILE A CA 1
ATOM 1656 C C . ILE A 1 109 ? 16.719 15.964 15.225 1.00 26.91 590 ILE A C 1
ATOM 1657 O O . ILE A 1 109 ? 15.763 15.310 14.850 1.00 26.58 590 ILE A O 1
ATOM 1673 N N . CYS A 1 110 ? 17.650 16.412 14.392 1.00 21.95 591 CYS A N 1
ATOM 1674 C CA . CYS A 1 110 ? 17.559 16.117 12.951 1.00 22.57 591 CYS A CA 1
ATOM 1675 C C . CYS A 1 110 ? 18.871 15.468 12.569 1.00 27.42 591 CYS A C 1
ATOM 1676 O O . CYS A 1 110 ? 19.905 16.126 12.554 1.00 24.50 591 CYS A O 1
ATOM 1684 N N . HIS A 1 111 ? 18.841 14.170 12.319 1.00 22.85 592 HIS A N 1
ATOM 1685 C CA . HIS A 1 111 ? 20.041 13.409 12.018 1.00 22.90 592 HIS A CA 1
ATOM 1686 C C . HIS A 1 111 ? 20.214 13.361 10.486 1.00 21.16 592 HIS A C 1
ATOM 1687 O O . HIS A 1 111 ? 19.258 13.166 9.749 1.00 24.46 592 HIS A O 1
ATOM 1702 N N . VAL A 1 112 ? 21.449 13.422 10.017 1.00 23.08 593 VAL A N 1
ATOM 1703 C CA . VAL A 1 112 ? 21.697 13.284 8.606 1.00 21.55 593 VAL A CA 1
ATOM 1704 C C . VAL A 1 112 ? 22.667 12.114 8.317 1.00 25.07 593 VAL A C 1
ATOM 1705 O O . VAL A 1 112 ? 23.756 12.013 8.918 1.00 23.39 593 VAL A O 1
ATOM 1718 N N . PHE A 1 113 ? 22.263 11.262 7.393 1.00 20.89 594 PHE A N 1
ATOM 1719 C CA . PHE A 1 113 ? 23.070 10.118 6.969 1.00 21.79 594 PHE A CA 1
ATOM 1720 C C . PHE A 1 113 ? 23.287 10.138 5.463 1.00 31.79 594 PHE A C 1
ATOM 1721 O O . PHE A 1 113 ? 22.512 10.733 4.718 1.00 24.03 594 PHE A O 1
ATOM 1738 N N . GLU A 1 114 ? 24.295 9.408 5.033 1.00 23.76 595 GLU A N 1
ATOM 1739 C CA . GLU A 1 114 ? 24.550 9.204 3.606 1.00 22.63 595 GLU A CA 1
ATOM 1740 C C . GLU A 1 114 ? 24.611 7.717 3.382 1.00 30.41 595 GLU A C 1
ATOM 1741 O O . GLU A 1 114 ? 25.312 6.986 4.122 1.00 26.95 595 GLU A O 1
ATOM 1753 N N . SER A 1 115 ? 23.945 7.267 2.328 1.00 24.11 596 SER A N 1
ATOM 1754 C CA . SER A 1 115 ? 23.935 5.840 2.022 1.00 27.38 596 SER A CA 1
ATOM 1755 C C . SER A 1 115 ? 23.491 5.599 0.592 1.00 29.42 596 SER A C 1
ATOM 1756 O O . SER A 1 115 ? 22.580 6.242 0.139 1.00 23.87 596 SER A O 1
ATOM 1764 N N . GLU A 1 116 ? 24.071 4.616 -0.067 1.00 28.78 597 GLU A N 1
ATOM 1765 C CA . GLU A 1 116 ? 23.588 4.171 -1.365 1.00 31.30 597 GLU A CA 1
ATOM 1766 C C . GLU A 1 116 ? 22.138 3.686 -1.271 1.00 27.02 597 GLU A C 1
ATOM 1767 O O . GLU A 1 116 ? 21.401 3.693 -2.285 1.00 31.23 597 GLU A O 1
ATOM 1779 N N . ASP A 1 117 ? 21.735 3.249 -0.078 1.00 25.68 598 ASP A N 1
ATOM 1780 C CA . ASP A 1 117 ? 20.376 2.786 0.129 1.00 24.06 598 ASP A CA 1
ATOM 1781 C C . ASP A 1 117 ? 19.425 3.847 0.711 1.00 24.67 598 ASP A C 1
ATOM 1782 O O . ASP A 1 117 ? 18.380 3.464 1.325 1.00 25.49 598 ASP A O 1
ATOM 1791 N N . ALA A 1 118 ? 19.696 5.131 0.473 1.00 23.54 599 ALA A N 1
ATOM 1792 C CA . ALA A 1 118 ? 18.945 6.201 1.127 1.00 22.72 599 ALA A CA 1
ATOM 1793 C C . ALA A 1 118 ? 17.436 6.018 0.939 1.00 29.12 599 ALA A C 1
ATOM 1794 O O . ALA A 1 118 ? 16.672 6.169 1.878 1.00 26.39 599 ALA A O 1
ATOM 1801 N N . GLN A 1 119 ? 17.025 5.697 -0.282 1.00 24.70 600 GLN A N 1
ATOM 1802 C CA . GLN A 1 119 ? 15.583 5.712 -0.626 1.00 27.87 600 GLN A CA 1
ATOM 1803 C C . GLN A 1 119 ? 14.952 4.506 0.094 1.00 33.90 600 GLN A C 1
ATOM 1804 O O . GLN A 1 119 ? 13.866 4.617 0.616 1.00 29.10 600 GLN A O 1
ATOM 1818 N N . LEU A 1 120 ? 15.637 3.363 0.099 1.00 28.26 601 LEU A N 1
ATOM 1819 C CA . LEU A 1 120 ? 15.119 2.155 0.778 1.00 29.01 601 LEU A CA 1
ATOM 1820 C C . LEU A 1 120 ? 15.005 2.349 2.291 1.00 28.69 601 LEU A C 1
ATOM 1821 O O . LEU A 1 120 ? 14.087 1.853 2.955 1.00 29.30 601 LEU A O 1
ATOM 1837 N N . ILE A 1 121 ? 15.980 3.031 2.847 1.00 26.38 602 ILE A N 1
ATOM 1838 C CA . ILE A 1 121 ? 15.967 3.344 4.247 1.00 29.05 602 ILE A CA 1
ATOM 1839 C C . ILE A 1 121 ? 14.755 4.211 4.584 1.00 28.25 602 ILE A C 1
ATOM 1840 O O . ILE A 1 121 ? 14.050 3.922 5.552 1.00 27.18 602 ILE A O 1
ATOM 1856 N N . ALA A 1 122 ? 14.529 5.267 3.817 1.00 23.84 603 ALA A N 1
ATOM 1857 C CA . ALA A 1 122 ? 13.416 6.209 4.103 1.00 27.32 603 ALA A CA 1
ATOM 1858 C C . ALA A 1 122 ? 12.072 5.466 3.938 1.00 31.41 603 ALA A C 1
ATOM 1859 O O . ALA A 1 122 ? 11.154 5.623 4.761 1.00 30.42 603 ALA A O 1
ATOM 1866 N N . GLN A 1 123 ? 11.984 4.634 2.907 1.00 28.96 604 GLN A N 1
ATOM 1867 C CA . GLN A 1 123 ? 10.763 3.858 2.653 1.00 33.69 604 GLN A CA 1
ATOM 1868 C C . GLN A 1 123 ? 10.472 2.864 3.791 1.00 35.84 604 GLN A C 1
ATOM 1869 O O . GLN A 1 123 ? 9.322 2.682 4.186 1.00 34.63 604 GLN A O 1
ATOM 1883 N N . SER A 1 124 ? 11.508 2.163 4.235 1.00 31.24 605 SER A N 1
ATOM 1884 C CA . SER A 1 124 ? 11.419 1.225 5.360 1.00 38.23 605 SER A CA 1
ATOM 1885 C C . SER A 1 124 ? 10.927 1.939 6.636 1.00 32.94 605 SER A C 1
ATOM 1886 O O . SER A 1 124 ? 10.088 1.411 7.348 1.00 32.63 605 SER A O 1
ATOM 1894 N N . ILE A 1 125 ? 11.471 3.105 6.933 1.00 28.48 606 ILE A N 1
ATOM 1895 C CA . ILE A 1 125 ? 11.032 3.839 8.135 1.00 29.28 606 ILE A CA 1
ATOM 1896 C C . ILE A 1 125 ? 9.582 4.303 7.996 1.00 37.30 606 ILE A C 1
ATOM 1897 O O . ILE A 1 125 ? 8.734 4.110 8.901 1.00 36.74 606 ILE A O 1
ATOM 1913 N N . GLY A 1 126 ? 9.297 4.889 6.838 1.00 34.38 607 GLY A N 1
ATOM 1914 C CA . GLY A 1 126 ? 8.008 5.484 6.546 1.00 43.19 607 GLY A CA 1
ATOM 1915 C C . GLY A 1 126 ? 6.900 4.476 6.671 1.00 53.17 607 GLY A C 1
ATOM 1916 O O . GLY A 1 126 ? 5.820 4.765 7.221 1.00 50.09 607 GLY A O 1
ATOM 1920 N N . GLN A 1 127 ? 7.148 3.276 6.180 1.00 45.70 608 GLN A N 1
ATOM 1921 C CA . GLN A 1 127 ? 6.094 2.285 6.234 1.00 66.60 608 GLN A CA 1
ATOM 1922 C C . GLN A 1 127 ? 5.994 1.601 7.611 1.00 60.55 608 GLN A C 1
ATOM 1923 O O . GLN A 1 127 ? 4.894 1.264 8.031 1.00 61.23 608 GLN A O 1
ATOM 1937 N N . ALA A 1 128 ? 7.118 1.385 8.304 1.00 48.13 609 ALA A N 1
ATOM 1938 C CA . ALA A 1 128 ? 7.069 0.895 9.684 1.00 53.70 609 ALA A CA 1
ATOM 1939 C C . ALA A 1 128 ? 6.234 1.869 10.524 1.00 57.39 609 ALA A C 1
ATOM 1940 O O . ALA A 1 128 ? 5.509 1.462 11.432 1.00 62.79 609 ALA A O 1
ATOM 1947 N N . PHE A 1 129 ? 6.347 3.161 10.215 1.00 40.70 610 PHE A N 1
ATOM 1948 C CA . PHE A 1 129 ? 5.615 4.171 10.953 1.00 54.78 610 PHE A CA 1
ATOM 1949 C C . PHE A 1 129 ? 4.142 4.130 10.631 1.00 68.95 610 PHE A C 1
ATOM 1950 O O . PHE A 1 129 ? 3.327 3.872 11.518 1.00 61.75 610 PHE A O 1
ATOM 1967 N N . SER A 1 130 ? 3.791 4.399 9.372 1.00 58.51 611 SER A N 1
ATOM 1968 C CA . SER A 1 130 ? 2.377 4.562 9.032 1.00 73.89 611 SER A CA 1
ATOM 1969 C C . SER A 1 130 ? 1.612 3.243 9.213 1.00 72.43 611 SER A C 1
ATOM 1970 O O . SER A 1 130 ? 0.385 3.239 9.166 1.00 78.92 611 SER A O 1
ATOM 1978 N N . VAL A 1 131 ? 2.336 2.144 9.449 1.00 66.51 612 VAL A N 1
ATOM 1979 C CA . VAL A 1 131 ? 1.709 0.895 9.888 1.00 71.83 612 VAL A CA 1
ATOM 1980 C C . VAL A 1 131 ? 1.144 1.073 11.287 1.00 67.23 612 VAL A C 1
ATOM 1981 O O . VAL A 1 131 ? -0.024 0.793 11.553 1.00 81.84 612 VAL A O 1
ATOM 1994 N N . ALA A 1 132 ? 1.988 1.547 12.188 1.00 65.00 613 ALA A N 1
ATOM 1995 C CA . ALA A 1 132 ? 1.561 1.827 13.556 1.00 57.59 613 ALA A CA 1
ATOM 1996 C C . ALA A 1 132 ? 0.449 2.905 13.584 1.00 65.14 613 ALA A C 1
ATOM 1997 O O . ALA A 1 132 ? -0.609 2.685 14.170 1.00 69.80 613 ALA A O 1
ATOM 2004 N N . TYR A 1 133 ? 0.668 4.034 12.897 1.00 54.89 614 TYR A N 1
ATOM 2005 C CA . TYR A 1 133 ? -0.256 5.182 12.948 1.00 68.29 614 TYR A CA 1
ATOM 2006 C C . TYR A 1 133 ? -1.653 4.790 12.470 1.00 65.72 614 TYR A C 1
ATOM 2007 O O . TYR A 1 133 ? -2.649 5.243 13.030 1.00 60.28 614 TYR A O 1
ATOM 2025 N N . GLN A 1 134 ? -1.717 3.925 11.463 1.00 72.70 615 GLN A N 1
ATOM 2026 C CA . GLN A 1 134 ? -2.984 3.374 11.004 1.00 92.21 615 GLN A CA 1
ATOM 2027 C C . GLN A 1 134 ? -3.573 2.357 11.993 1.00 103.66 615 GLN A C 1
ATOM 2028 O O . GLN A 1 134 ? -4.716 1.917 11.824 1.00 112.82 615 GLN A O 1
ATOM 2042 N N . GLU A 1 135 ? -2.814 1.985 13.022 1.00 103.19 616 GLU A N 1
ATOM 2043 C CA . GLU A 1 135 ? -3.350 1.101 14.053 1.00 106.08 616 GLU A CA 1
ATOM 2044 C C . GLU A 1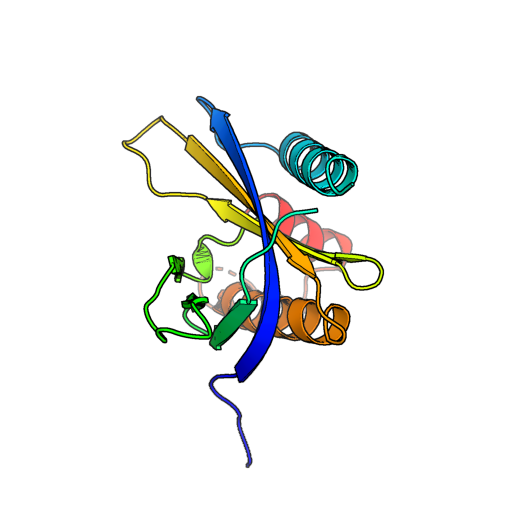 135 ? -4.295 1.841 14.988 1.00 108.64 616 GLU A C 1
ATOM 2045 O O . GLU A 1 135 ? -4.568 1.376 16.088 1.00 98.85 616 GLU A O 1
ATOM 2057 N N . PHE A 1 136 ? -4.778 3.002 14.548 1.00 125.93 617 PHE A N 1
ATOM 2058 C CA . PHE A 1 136 ? -5.773 3.762 15.301 1.00 128.56 617 PHE A CA 1
ATOM 2059 C C . PHE A 1 136 ? -7.183 3.550 14.739 1.00 133.76 617 PHE A C 1
ATOM 2060 O O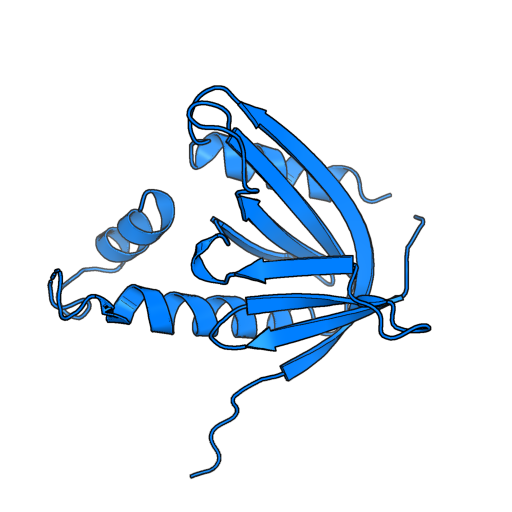 . PHE A 1 136 ? -8.046 4.424 14.855 1.00 134.26 617 PHE A O 1
ATOM 2077 N N . LEU A 1 137 ? -7.405 2.382 14.134 1.00 129.11 618 LEU A N 1
ATOM 2078 C CA . LEU A 1 137 ? -8.755 1.943 13.777 1.00 129.80 618 LEU A CA 1
ATOM 2079 C C . LEU A 1 137 ? -9.571 1.865 15.058 1.00 128.10 618 LEU A C 1
ATOM 2080 O O . LEU A 1 137 ? -10.797 1.969 15.039 1.00 131.14 618 LEU A O 1
ATOM 2096 N N . ARG A 1 138 ? -8.869 1.674 16.170 1.00 129.92 619 ARG A N 1
ATOM 2097 C CA . ARG A 1 138 ? -9.495 1.630 17.477 1.00 136.12 619 ARG A CA 1
ATOM 2098 C C . ARG A 1 138 ? -9.150 2.903 18.243 1.00 130.89 619 ARG A C 1
ATOM 2099 O O . ARG A 1 138 ? -8.513 2.862 19.295 1.00 130.15 619 ARG A O 1
ATOM 2120 N N . ALA A 1 139 ? -9.570 4.035 17.687 1.00 115.79 620 ALA A N 1
ATOM 2121 C CA . ALA A 1 139 ? -9.467 5.326 18.358 1.00 111.76 620 ALA A CA 1
ATOM 2122 C C . ALA A 1 139 ? -10.252 6.370 17.572 1.00 109.34 620 ALA A C 1
ATOM 2123 O O . ALA A 1 139 ? -11.246 6.910 18.053 1.00 110.78 620 ALA A O 1
ATOM 2130 N N . ILE A 1 142 ? -11.630 5.367 14.217 1.00 157.82 623 ILE A N 1
ATOM 2131 C CA . ILE A 1 142 ? -11.808 5.889 12.864 1.00 156.89 623 ILE A CA 1
ATOM 2132 C C . ILE A 1 142 ? -11.145 4.997 11.818 1.00 149.78 623 ILE A C 1
ATOM 2133 O O . ILE A 1 142 ? -10.074 4.438 12.050 1.00 149.60 623 ILE A O 1
ATOM 2148 N N . ASN A 1 143 ? -11.791 4.879 10.662 1.00 133.81 624 ASN A N 1
ATOM 2149 C CA . ASN A 1 143 ? -11.309 4.023 9.585 1.00 129.38 624 ASN A CA 1
ATOM 2150 C C . ASN A 1 143 ? -10.450 4.813 8.609 1.00 131.18 624 ASN A C 1
ATOM 2151 O O . ASN A 1 143 ? -10.977 5.561 7.791 1.00 130.55 624 ASN A O 1
ATOM 2162 N N . PRO A 1 144 ? -9.118 4.668 8.706 1.00 140.40 625 PRO A N 1
ATOM 2163 C CA . PRO A 1 144 ? -8.204 5.362 7.793 1.00 142.16 625 PRO A CA 1
ATOM 2164 C C . PRO A 1 144 ? -8.639 5.300 6.326 1.00 141.38 625 PRO A C 1
ATOM 2165 O O . PRO A 1 144 ? -8.452 6.278 5.601 1.00 140.11 625 PRO A O 1
ATOM 2176 N N . GLU A 1 145 ? -9.214 4.175 5.905 1.00 151.91 626 GLU A N 1
ATOM 2177 C CA . GLU A 1 145 ? -9.625 3.977 4.512 1.00 146.99 626 GLU A CA 1
ATOM 2178 C C . GLU A 1 145 ? -10.805 4.852 4.073 1.00 139.18 626 GLU A C 1
ATOM 2179 O O . GLU A 1 145 ? -11.269 4.742 2.939 1.00 139.11 626 GLU A O 1
ATOM 2191 N N . ASP A 1 146 ? -11.286 5.709 4.968 1.00 123.19 627 ASP A N 1
ATOM 2192 C CA . ASP A 1 146 ? -12.358 6.650 4.648 1.00 120.72 627 ASP A CA 1
ATOM 2193 C C . ASP A 1 146 ? -11.843 8.101 4.665 1.00 115.12 627 ASP A C 1
ATOM 2194 O O . ASP A 1 146 ? -12.610 9.052 4.486 1.00 102.63 627 ASP A O 1
ATOM 2203 N N . LEU A 1 147 ? -10.537 8.257 4.880 1.00 116.49 628 LEU A N 1
ATOM 2204 C CA . LEU A 1 147 ? -9.883 9.559 4.827 1.00 113.94 628 LEU A CA 1
ATOM 2205 C C . LEU A 1 147 ? -9.283 9.743 3.439 1.00 108.25 628 LEU A C 1
ATOM 2206 O O . LEU A 1 147 ? -8.664 8.824 2.904 1.00 108.86 628 LEU A O 1
ATOM 2222 N N . SER A 1 148 ? -9.461 10.923 2.854 1.00 94.17 629 SER A N 1
ATOM 2223 C CA . SER A 1 148 ? -8.818 11.240 1.583 1.00 88.14 629 SER A CA 1
ATOM 2224 C C . SER A 1 148 ? -7.303 11.293 1.810 1.00 95.02 629 SER A C 1
ATOM 2225 O O . SER A 1 148 ? -6.838 11.007 2.920 1.00 84.59 629 SER A O 1
ATOM 2233 N N . GLN A 1 149 ? -6.544 11.650 0.770 1.00 97.70 630 GLN A N 1
ATOM 2234 C CA . GLN A 1 149 ? -5.085 11.749 0.868 1.00 102.69 630 GLN A CA 1
ATOM 2235 C C . GLN A 1 149 ? -4.701 12.976 1.674 1.00 98.07 630 GLN A C 1
ATOM 2236 O O . GLN A 1 149 ? -3.781 12.929 2.489 1.00 89.63 630 GLN A O 1
ATOM 2250 N N . LYS A 1 150 ? -5.411 14.075 1.425 1.00 100.43 631 LYS A N 1
ATOM 2251 C CA . LYS A 1 150 ? -5.156 15.347 2.099 1.00 105.83 631 LYS A CA 1
ATOM 2252 C C . LYS A 1 150 ? -5.531 15.262 3.582 1.00 102.78 631 LYS A C 1
ATOM 2253 O O . LYS A 1 150 ? -4.930 15.945 4.407 1.00 101.16 631 LYS A O 1
ATOM 2272 N N . GLU A 1 151 ? -6.503 14.414 3.922 1.00 99.87 632 GLU A N 1
ATOM 2273 C CA . GLU A 1 151 ? -6.910 14.235 5.320 1.00 99.62 632 GLU A CA 1
ATOM 2274 C C . GLU A 1 151 ? -5.860 13.432 6.096 1.00 96.88 632 GLU A C 1
ATOM 2275 O O . GLU A 1 151 ? -5.419 13.859 7.167 1.00 85.56 632 GLU A O 1
ATOM 2287 N N . TYR A 1 152 ? -5.442 12.290 5.549 1.00 95.11 633 TYR A N 1
ATOM 2288 C CA . TYR A 1 152 ? -4.470 11.446 6.234 1.00 94.14 633 TYR A CA 1
ATOM 2289 C C . TYR A 1 152 ? -3.123 12.160 6.333 1.00 91.94 633 TYR A C 1
ATOM 2290 O O . TYR A 1 152 ? -2.499 12.191 7.400 1.00 83.83 633 TYR A O 1
ATOM 2308 N N . SER A 1 153 ? -2.691 12.758 5.227 1.00 84.46 634 SER A N 1
ATOM 2309 C CA . SER A 1 153 ? -1.438 13.512 5.216 1.00 97.38 634 SER A CA 1
ATOM 2310 C C . SER A 1 153 ? -1.418 14.580 6.319 1.00 98.48 634 SER A C 1
ATOM 2311 O O . SER A 1 153 ? -0.405 14.776 6.998 1.00 81.81 634 SER A O 1
ATOM 2319 N N . ASP A 1 154 ? -2.545 15.261 6.512 1.00 98.32 635 ASP A N 1
ATOM 2320 C CA . ASP A 1 154 ? -2.608 16.309 7.526 1.00 101.16 635 ASP A CA 1
ATOM 2321 C C . ASP A 1 154 ? -2.586 15.709 8.943 1.00 93.72 635 ASP A C 1
ATOM 2322 O O . ASP A 1 154 ? -2.031 16.321 9.853 1.00 91.15 635 ASP A O 1
ATOM 2331 N N . LEU A 1 155 ? -3.167 14.517 9.112 1.00 94.83 636 LEU A N 1
ATOM 2332 C CA . LEU A 1 155 ? -3.116 13.788 10.389 1.00 93.77 636 LEU A CA 1
ATOM 2333 C C . LEU A 1 155 ? -1.660 13.527 10.783 1.00 86.05 636 LEU A C 1
ATOM 2334 O O . LEU A 1 155 ? -1.253 13.793 11.912 1.00 84.83 636 LEU A O 1
ATOM 2350 N N . LEU A 1 156 ? -0.880 13.034 9.826 1.00 82.87 637 LEU A N 1
ATOM 2351 C CA . LEU A 1 156 ? 0.534 12.745 10.041 1.00 90.80 637 LEU A CA 1
ATOM 2352 C C . LEU A 1 156 ? 1.381 14.000 10.352 1.00 96.10 637 LEU A C 1
ATOM 2353 O O . LEU A 1 156 ? 2.382 13.901 11.062 1.00 94.88 637 LEU A O 1
ATOM 2369 N N . ASN A 1 157 ? 0.988 15.165 9.831 1.00 85.20 638 ASN A N 1
ATOM 2370 C CA . ASN A 1 157 ? 1.788 16.395 9.982 1.00 97.38 638 ASN A CA 1
ATOM 2371 C C . ASN A 1 157 ? 1.501 17.218 11.251 1.00 107.62 638 ASN A C 1
ATOM 2372 O O . ASN A 1 157 ? 2.229 18.168 11.551 1.00 92.20 638 ASN A O 1
ATOM 2383 N N . THR A 1 158 ? 0.447 16.853 11.983 1.00 146.21 639 THR A N 1
ATOM 2384 C CA . THR A 1 158 ? 0.066 17.556 13.210 1.00 161.40 639 THR A CA 1
ATOM 2385 C C . THR A 1 158 ? -0.145 16.594 14.385 1.00 165.24 639 THR A C 1
ATOM 2386 O O . THR A 1 158 ? 0.060 16.966 15.540 1.00 171.93 639 THR A O 1
ATOM 2397 N N . GLN A 1 159 ? -0.556 15.364 14.087 1.00 155.72 640 GLN A N 1
ATOM 2398 C CA . GLN A 1 159 ? -0.811 14.367 15.122 1.00 156.92 640 GLN A CA 1
ATOM 2399 C C . GLN A 1 159 ? 0.304 13.335 15.224 1.00 151.08 640 GLN A C 1
ATOM 2400 O O . GLN A 1 159 ? 0.565 12.803 16.305 1.00 151.35 640 GLN A O 1
#

B-factor: mean 59.56, std 37.97, range [17.42, 215.84]

InterPro domains:
  IPR001478 PDZ domain [PF00595] (659-741)
  IPR001478 PDZ domain [PF00595] (754-821)
  IPR001478 PDZ domain [PS50106] (658-743)
  IPR001478 PDZ domain [PS50106] (749-825)
  IPR001478 PDZ domain [SM00228] (667-745)
  IPR001478 PDZ domain [SM00228] (759-825)
  IPR006020 PTB/PI domain [PF00640] (463-619)
  IPR006020 PTB/PI domain [PS01179] (459-645)
  IPR006020 PTB/PI domain [SM00462] (458-623)
  IPR011993 PH-like domain superfamily [G3DSA:2.30.29.30] (453-620)
  IPR036034 PDZ superfamily [G3DSA:2.30.42.10] (652-746)
  IPR036034 PDZ superfamily [G3DSA:2.30.42.10] (747-833)
  IPR036034 PDZ superfamily [SSF50156] (633-756)
  IPR036034 PDZ superfamily [SSF50156] (748-832)
  IPR051230 Amyloid-beta A4 Precursor Protein-Binding [PTHR12345] (36-839)

Radius of gyration: 15.76 Å; Cα contacts (8 Å, |Δi|>4): 271; chains: 1; bounding box: 46×42×35 Å

Nearest PDB structures (foldseek):
  4dbb-assembly1_A  TM=1.007E+00  e=2.464E-29  Rattus norvegicus
  3suz-assembly1_A  TM=7.667E-01  e=1.336E-19  Rattus norvegicus
  1x11-assembly1_A  TM=8.139E-01  e=1.352E-18  Homo sapiens
  5nqh-assembly2_B  TM=8.137E-01  e=1.041E-07  Homo sapiens
  8ym2-assembly1_A  TM=7.003E-01  e=6.265E-08  Mus musculus

Foldseek 3Di:
DDDDFKDKDKWWWFFKDKDKDLDDDALVVVVVRQVVVVVPCPHDTFIWIWMDGLFWIFIARPVPRHTPDIGGLVQWLDWDADQQKIKTKGWDDDDPSMTMIMIIMIGHPCRHVVRVRSVCSNVVVVCVVVVVDHPVVADPVRVVVVSRPD

Sequence (150 aa):
EDLIDGIIFAANYLGSTQLLSDKTPSKNVRMMQAQEAVSRIKQPMMTEVDLFISTQRIKVLNADTQEPMMDHPLRTISYIADIGNIVVLMARRRMPRSQYKMICHVFESEDAQLIAQSIGQAFSVAYQEFLRAINPEDLSQKEYSDLLNTQ

GO terms:
  GO:0043197 dendritic spine (C, IDA)
  GO:0005546 phosphatidylinositol-4,5-bisphosphate binding (F, IDA)
  GO:0044877 protein-containing complex binding (F, IDA)
  GO:0032991 protein-containing complex (C, IDA)
  GO:0016079 synaptic vesicle exocytosis (P, TAS)
  GO:0005515 protein binding (F, IPI)
  GO:0001540 amyloid-beta binding (F, IPI)
  GO:0030165 PDZ domain binding (F, IPI)
  GO:0019901 protein kinase binding (F, IPI)
  GO:0005829 cytosol (C, TAS)

Organism: Rattus norvegicus (NCBI:txid10116)

Solvent-accessible surface area: 9875 Å² total; per-residue (Å²): 220,128,142,121,107,32,67,100,18,75,8,40,39,22,23,41,21,96,55,122,33,128,156,81,10,57,94,99,57,22,42,126,18,8,129,83,4,47,83,144,51,189,81,96,90,52,124,1,29,0,46,4,15,74,126,94,0,60,0,29,33,34,132,76,97,106,86,75,27,73,14,55,8,180,17,7,24,66,39,29,50,114,62,82,26,0,4,0,0,0,98,105,238,49,81,210,60,82,80,46,3,15,0,1,7,0,58,9,166,55,1,112,98,0,8,101,16,0,26,99,6,48,30,78,48,40,75,138,36,116,221,103,97,68,18,158,111,49,65,168,147,92,38,48,58,44,68,46,111,152

Secondary structure (DSSP, 8-state):
-----EEEEEEEEEEEEEEEESSPPPHHHHHHHHHHHHHT-----EEEEEEEESSEEEEEETTT--EEEEEEGGGEEEEEEETTEEEEEEEEP-STT-EEEEEEEEE-TTHHHHHHHHHHHHHHHHGGGTT---GGGS-HHHHHHHHHH-

CATH classification: 2.30.29.30